Protein AF-A0A7S2Y213-F1 (afdb_monomer_lite)

Foldseek 3Di:
DVVVVVLVCVVVVVPDPDPDDDDDQDDDPPPCSLVVQQVVVVCPVPDDADFQQCLVCVPCCSPCVVVVLVVCVVVDDQADPVDRHGDHRRGGDDNLSSVCVVVVNPPGPVND

InterPro domains:
  IPR027417 P-loop containing nucleoside triphosphate hydrolase [G3DSA:3.40.50.300] (1-110)
  IPR027417 P-loop containing nucleoside triphosphate hydrolase [SSF52540] (20-63)
  IPR052736 Omega-hydroxy-beta-dihydromenaquinone-9 sulfotransferase Stf3 [PTHR36451] (6-110)

Radius of gyration: 15.56 Å; chains: 1; bounding box: 36×43×34 Å

Sequence (112 aa):
DLYMWAILSQEMAVAKLDAQPPVFVLGHPRTGTTLLHSLLALDDDYFCLCDTFVAGFPTAFLHFEKVGKRLFKSILSDTRPMDNMKLHFDLPQEDELATCLILGGKYSPYMS

Structure (mmCIF, N/CA/C/O backbone):
data_AF-A0A7S2Y213-F1
#
_entry.id   AF-A0A7S2Y213-F1
#
loop_
_atom_site.group_PDB
_atom_site.id
_atom_site.type_symbol
_atom_site.label_atom_id
_atom_site.label_alt_id
_atom_site.label_comp_id
_atom_site.label_asym_id
_atom_site.label_entity_id
_atom_site.label_seq_id
_atom_site.pdbx_PDB_ins_code
_atom_site.Cartn_x
_atom_site.Cartn_y
_atom_site.Cartn_z
_atom_site.occupancy
_atom_site.B_iso_or_equiv
_atom_site.auth_seq_id
_atom_site.auth_comp_id
_atom_site.auth_asym_id
_atom_site.auth_atom_id
_atom_site.pdbx_PDB_model_num
ATOM 1 N N . ASP A 1 1 ? 4.322 22.111 -13.605 1.00 67.44 1 ASP A N 1
ATOM 2 C CA . ASP A 1 1 ? 3.308 22.813 -14.422 1.00 67.44 1 ASP A CA 1
ATOM 3 C C . ASP A 1 1 ? 1.983 22.966 -13.690 1.00 67.44 1 ASP A C 1
ATOM 5 O O . ASP A 1 1 ? 1.544 22.017 -13.050 1.00 67.44 1 ASP A O 1
ATOM 9 N N . LEU A 1 2 ? 1.338 24.135 -13.793 1.00 71.44 2 LEU A N 1
ATOM 10 C CA . LEU A 1 2 ? 0.036 24.442 -13.165 1.00 71.44 2 LEU A CA 1
ATOM 11 C C . LEU A 1 2 ? -1.069 23.427 -13.509 1.00 71.44 2 LEU A C 1
ATOM 13 O O . LEU A 1 2 ? -1.942 23.168 -12.690 1.00 71.44 2 LEU A O 1
ATOM 17 N N . TYR A 1 3 ? -1.013 22.846 -14.708 1.00 71.44 3 TYR A N 1
ATOM 18 C CA . TYR A 1 3 ? -1.988 21.865 -15.187 1.00 71.44 3 TYR A CA 1
ATOM 19 C C . TYR A 1 3 ? -1.940 20.561 -14.380 1.00 71.44 3 TYR A C 1
ATOM 21 O O . TYR A 1 3 ? -2.971 20.044 -13.963 1.00 71.44 3 TYR A O 1
ATOM 29 N N . MET A 1 4 ? -0.727 20.084 -14.079 1.00 61.88 4 MET A N 1
ATOM 30 C CA . MET A 1 4 ? -0.524 18.918 -13.216 1.00 61.88 4 MET A CA 1
ATOM 31 C C . MET A 1 4 ? -1.042 19.184 -11.806 1.00 61.88 4 MET A C 1
ATOM 33 O O . MET A 1 4 ? -1.680 18.324 -11.214 1.00 61.88 4 MET A O 1
ATOM 37 N N . TRP A 1 5 ? -0.809 20.391 -11.286 1.00 67.00 5 TRP A N 1
ATOM 38 C CA . TRP A 1 5 ? -1.267 20.774 -9.953 1.00 67.00 5 TRP A CA 1
ATOM 39 C C . TRP A 1 5 ? -2.799 20.860 -9.859 1.00 67.00 5 TRP A C 1
ATOM 41 O O . TRP A 1 5 ? -3.366 20.466 -8.848 1.00 67.00 5 TRP A O 1
ATOM 51 N N . ALA A 1 6 ? -3.472 21.318 -10.919 1.00 71.69 6 ALA A N 1
ATOM 52 C CA . ALA A 1 6 ? -4.933 21.383 -10.985 1.00 71.69 6 ALA A CA 1
ATOM 53 C C . ALA A 1 6 ? -5.604 19.997 -11.057 1.00 71.69 6 ALA A C 1
ATOM 55 O O . ALA A 1 6 ? -6.664 19.798 -10.473 1.00 71.69 6 ALA A O 1
ATOM 56 N N . ILE A 1 7 ? -4.986 19.033 -11.748 1.00 68.50 7 ILE A N 1
ATOM 57 C CA . ILE A 1 7 ? -5.483 17.648 -11.804 1.00 68.50 7 ILE A CA 1
ATOM 58 C C . ILE A 1 7 ? -5.259 16.950 -10.457 1.00 68.50 7 ILE A C 1
ATOM 60 O O . ILE A 1 7 ? -6.183 16.363 -9.902 1.00 68.50 7 ILE A O 1
ATOM 64 N N . LEU A 1 8 ? -4.054 17.084 -9.892 1.00 66.75 8 LEU A N 1
ATOM 65 C CA . LEU A 1 8 ? -3.719 16.561 -8.565 1.00 66.75 8 LEU A CA 1
ATOM 66 C C . LEU A 1 8 ? -4.653 17.096 -7.480 1.00 66.75 8 LEU A C 1
ATOM 68 O O . LEU A 1 8 ? -5.104 16.329 -6.637 1.00 66.75 8 LEU A O 1
ATOM 72 N N . SER A 1 9 ? -4.968 18.392 -7.505 1.00 65.62 9 SER A N 1
ATOM 73 C CA . SER A 1 9 ? -5.862 18.987 -6.513 1.00 65.62 9 SER A CA 1
ATOM 74 C C . SER A 1 9 ? -7.306 18.509 -6.651 1.00 65.62 9 SER A C 1
ATOM 76 O O . SER A 1 9 ? -7.976 18.401 -5.630 1.00 65.62 9 SER A O 1
ATOM 78 N N . GLN A 1 10 ? -7.780 18.157 -7.854 1.00 65.00 10 GLN A N 1
ATOM 79 C CA . GLN A 1 10 ? -9.080 17.498 -8.016 1.00 65.00 10 GLN A CA 1
ATOM 80 C C . GLN A 1 10 ? -9.088 16.081 -7.439 1.00 65.00 10 GLN A C 1
ATOM 82 O O . GLN A 1 10 ? -9.975 15.772 -6.650 1.00 65.00 10 GLN A O 1
ATOM 87 N N . GLU A 1 11 ? -8.110 15.243 -7.791 1.00 66.56 11 GLU A N 1
ATOM 88 C CA . GLU A 1 11 ? -8.021 13.861 -7.287 1.00 66.56 11 GLU A CA 1
ATOM 89 C C . GLU A 1 11 ? -7.860 13.842 -5.753 1.00 66.56 11 GLU A C 1
ATOM 91 O O . GLU A 1 11 ? -8.548 13.102 -5.052 1.00 66.56 11 GLU A O 1
ATOM 96 N N . MET A 1 12 ? -7.034 14.739 -5.200 1.00 65.19 12 MET A N 1
ATOM 97 C CA . MET A 1 12 ? -6.869 14.894 -3.749 1.00 65.19 12 MET A CA 1
ATOM 98 C C . MET A 1 12 ? -8.106 15.481 -3.056 1.00 65.19 12 MET A C 1
ATOM 100 O O . MET A 1 12 ? -8.369 15.135 -1.909 1.00 65.19 12 MET A O 1
ATOM 104 N N . ALA A 1 13 ? -8.877 16.357 -3.711 1.00 58.97 13 ALA A N 1
ATOM 105 C CA . ALA A 1 13 ? -10.093 16.934 -3.129 1.00 58.97 13 ALA A CA 1
ATOM 106 C C . ALA A 1 13 ? -11.240 15.917 -2.996 1.00 58.97 13 ALA A C 1
ATOM 108 O O . ALA A 1 13 ? -12.159 16.140 -2.208 1.00 58.97 13 ALA A O 1
ATOM 109 N N . VAL A 1 14 ? -11.191 14.809 -3.744 1.00 58.25 14 VAL A N 1
ATOM 110 C CA . VAL A 1 14 ? -12.137 13.689 -3.614 1.00 58.25 14 VAL A CA 1
ATOM 111 C C . VAL A 1 14 ? -11.790 12.804 -2.412 1.00 58.25 14 VAL A C 1
ATOM 113 O O . VAL A 1 14 ? -12.693 12.236 -1.795 1.00 58.25 14 VAL A O 1
ATOM 116 N N . ALA A 1 15 ? -10.512 12.733 -2.025 1.00 62.66 15 ALA A N 1
ATOM 117 C CA . ALA A 1 15 ? -10.067 12.019 -0.834 1.00 62.66 15 ALA A CA 1
ATOM 118 C C . ALA A 1 15 ? -10.484 12.786 0.431 1.00 62.66 15 ALA A C 1
ATOM 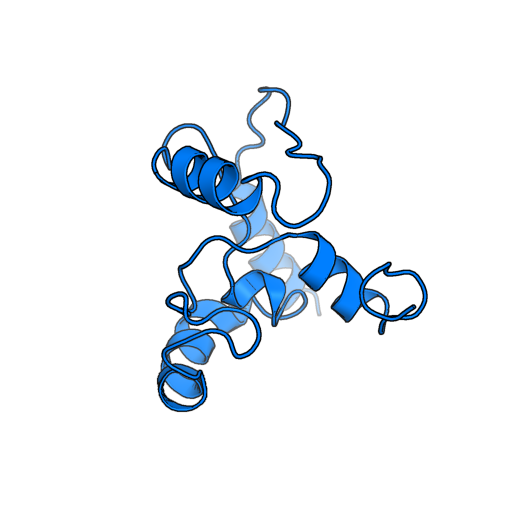120 O O . ALA A 1 15 ? -9.746 13.599 0.991 1.00 62.66 15 ALA A O 1
ATOM 121 N N . LYS A 1 16 ? -11.714 12.542 0.883 1.00 63.16 16 LYS A N 1
ATOM 122 C CA . LYS A 1 16 ? -12.198 13.021 2.175 1.00 63.16 16 LYS A CA 1
ATOM 123 C C . LYS A 1 16 ? -11.315 12.403 3.259 1.00 63.16 16 LYS A C 1
ATOM 125 O O . LYS A 1 16 ? -11.351 11.194 3.451 1.00 63.16 16 LYS A O 1
ATOM 130 N N . LEU A 1 17 ? -10.529 13.227 3.955 1.00 63.59 17 LEU A N 1
ATOM 131 C CA . LEU A 1 17 ? -9.813 12.775 5.145 1.00 63.59 17 LEU A CA 1
ATOM 132 C C . LEU A 1 17 ? -10.861 12.323 6.163 1.00 63.59 17 LEU A C 1
ATOM 134 O O . LEU A 1 17 ? -11.597 13.154 6.704 1.00 63.59 17 LEU A O 1
ATOM 138 N N . ASP A 1 18 ? -10.966 11.016 6.380 1.00 66.00 18 ASP A N 1
ATOM 139 C CA . ASP A 1 18 ? -11.770 10.515 7.477 1.00 66.00 18 ASP A CA 1
ATOM 140 C C . ASP A 1 18 ? -11.068 10.876 8.793 1.00 66.00 18 ASP A C 1
ATOM 142 O O . ASP A 1 18 ? -9.843 10.819 8.904 1.00 66.00 18 ASP A O 1
ATOM 146 N N . ALA A 1 19 ? -11.838 11.313 9.786 1.00 68.88 19 ALA A N 1
ATOM 147 C CA . ALA A 1 19 ? -11.299 11.734 11.081 1.00 68.88 19 ALA A CA 1
ATOM 148 C C . ALA A 1 19 ? -10.958 10.535 11.990 1.00 68.88 19 ALA A C 1
ATOM 150 O O . ALA A 1 19 ? -10.537 10.724 13.133 1.00 68.88 19 ALA A O 1
ATOM 151 N N . GLN A 1 20 ? -11.181 9.311 11.502 1.00 81.50 20 GLN A N 1
ATOM 152 C CA . GLN A 1 20 ? -10.865 8.070 12.198 1.00 81.50 20 GLN A CA 1
ATOM 153 C C . GLN A 1 20 ? -9.339 7.917 12.348 1.00 81.50 20 GLN A C 1
ATOM 155 O O . GLN A 1 20 ? -8.587 8.209 11.415 1.00 81.50 20 GLN A O 1
ATOM 160 N N . PRO A 1 21 ? -8.850 7.466 13.514 1.00 87.12 21 PRO A N 1
ATOM 161 C CA . PRO A 1 21 ? -7.428 7.221 13.704 1.00 87.12 21 PRO A CA 1
ATOM 162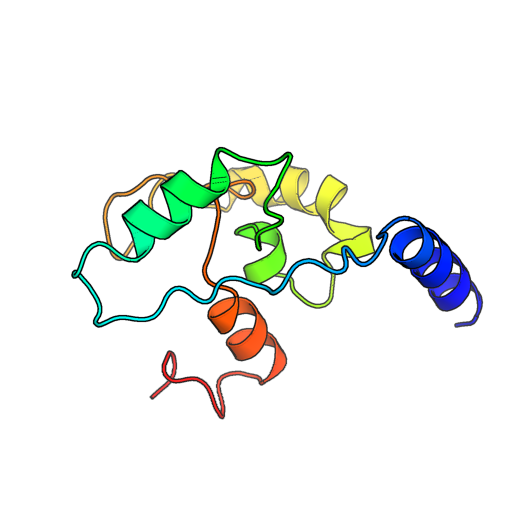 C C . PRO A 1 21 ? -6.960 6.043 12.829 1.00 87.12 21 PRO A C 1
ATOM 164 O O . PRO A 1 21 ? -7.647 5.022 12.774 1.00 87.12 21 PRO A O 1
ATOM 167 N N . PRO A 1 22 ? -5.783 6.135 12.183 1.00 87.06 22 PRO A N 1
ATOM 168 C CA . PRO A 1 22 ? -5.249 5.034 11.389 1.00 87.06 22 PRO A CA 1
ATOM 169 C C . PRO A 1 22 ? -4.827 3.855 12.275 1.00 87.06 22 PRO A C 1
ATOM 171 O O . PRO A 1 22 ? -4.400 4.029 13.421 1.00 87.06 22 PRO A O 1
ATOM 174 N N . VAL A 1 23 ? -4.895 2.647 11.715 1.00 90.12 23 VAL A N 1
ATOM 175 C CA . VAL A 1 23 ? -4.425 1.413 12.356 1.00 90.12 23 VAL A CA 1
ATOM 176 C C . VAL A 1 23 ? -3.054 1.049 11.798 1.00 90.12 23 VAL A C 1
ATOM 178 O O . VAL A 1 23 ? -2.899 0.856 10.597 1.00 90.12 23 VAL A O 1
ATOM 181 N N . PHE A 1 24 ? -2.063 0.909 12.678 1.00 91.25 24 PHE A N 1
ATOM 182 C CA . PHE A 1 24 ? -0.726 0.446 12.309 1.00 91.25 24 PHE A CA 1
ATOM 183 C C . PHE A 1 24 ? -0.545 -1.014 12.719 1.00 91.25 24 PHE A C 1
ATOM 185 O O . PHE A 1 24 ? -0.600 -1.347 13.905 1.00 91.25 24 PHE A O 1
ATOM 192 N N . VAL A 1 25 ? -0.299 -1.885 11.742 1.00 92.06 25 VAL A N 1
ATOM 193 C CA . VAL A 1 25 ? 0.039 -3.290 11.989 1.00 92.06 25 VAL A CA 1
ATOM 194 C C . VAL A 1 25 ? 1.554 -3.407 12.123 1.00 92.06 25 VAL A C 1
ATOM 196 O O . VAL A 1 25 ? 2.284 -3.215 11.159 1.00 92.06 25 VAL A O 1
ATOM 199 N N . LEU A 1 26 ? 2.028 -3.734 13.324 1.00 91.81 26 LEU A N 1
ATOM 200 C CA . LEU A 1 26 ? 3.447 -3.935 13.619 1.00 91.81 26 LEU A CA 1
ATOM 201 C C . LEU A 1 26 ? 3.675 -5.344 14.163 1.00 91.81 26 LEU A C 1
ATOM 203 O O . LEU A 1 26 ? 2.817 -5.913 14.839 1.00 91.81 26 LEU A O 1
ATOM 207 N N . GLY A 1 27 ? 4.855 -5.902 13.911 1.00 90.88 27 GLY A N 1
ATOM 208 C CA . GLY A 1 27 ? 5.229 -7.206 14.442 1.00 90.88 27 GLY A CA 1
ATOM 209 C C . GLY A 1 27 ? 6.499 -7.750 13.810 1.00 90.88 27 GLY A C 1
ATOM 210 O O . GLY A 1 27 ? 7.070 -7.161 12.897 1.00 90.88 27 GLY A O 1
ATOM 211 N N . HIS A 1 28 ? 6.954 -8.892 14.317 1.00 90.25 28 HIS A N 1
ATOM 212 C CA . HIS A 1 28 ? 8.109 -9.576 13.747 1.00 90.25 28 HIS A CA 1
ATOM 213 C C . HIS A 1 28 ? 7.708 -10.312 12.456 1.00 90.25 28 HIS A C 1
ATOM 215 O O . HIS A 1 28 ? 6.582 -10.826 12.386 1.00 90.25 28 HIS A O 1
ATOM 221 N N . PRO A 1 29 ? 8.598 -10.444 11.455 1.00 85.38 29 PRO A N 1
ATOM 222 C CA . PRO A 1 29 ? 8.318 -11.267 10.286 1.00 85.38 29 PRO A CA 1
ATOM 223 C C . PRO A 1 29 ? 7.861 -12.674 10.685 1.00 85.38 29 PRO A C 1
ATOM 225 O O . PRO A 1 29 ? 8.326 -13.239 11.675 1.00 85.38 29 PRO A O 1
ATOM 228 N N . ARG A 1 30 ? 6.945 -13.253 9.899 1.00 87.56 30 ARG A N 1
ATOM 229 C CA . ARG A 1 30 ? 6.379 -14.604 10.112 1.00 87.56 30 ARG A CA 1
ATOM 230 C C . ARG A 1 30 ? 5.488 -14.771 11.355 1.00 87.56 30 ARG A C 1
ATOM 232 O O . ARG A 1 30 ? 5.169 -15.899 11.711 1.00 87.56 30 ARG A O 1
ATOM 239 N N . THR A 1 31 ? 5.008 -13.682 11.957 1.00 92.62 31 THR A N 1
ATOM 240 C CA . THR A 1 31 ? 4.008 -13.724 13.051 1.00 92.62 31 THR A CA 1
ATOM 241 C C . THR A 1 31 ? 2.553 -13.611 12.579 1.00 92.62 31 THR A C 1
ATOM 243 O O . THR A 1 31 ? 1.639 -13.563 13.394 1.00 92.62 31 THR A O 1
ATOM 246 N N . GLY A 1 32 ? 2.317 -13.603 11.263 1.00 90.94 32 GLY A N 1
ATOM 247 C CA . GLY A 1 32 ? 0.972 -13.501 10.686 1.00 90.94 32 GLY A CA 1
ATOM 248 C C . GLY A 1 32 ? 0.481 -12.068 10.463 1.00 90.94 32 GLY A C 1
ATOM 249 O O . GLY A 1 32 ? -0.678 -11.884 10.103 1.00 90.94 32 GLY A O 1
ATOM 250 N N . THR A 1 33 ? 1.348 -11.061 10.600 1.00 92.50 33 THR A N 1
ATOM 251 C CA . THR A 1 33 ? 1.034 -9.651 10.297 1.00 92.50 33 THR A CA 1
ATOM 252 C C . THR A 1 33 ? 0.500 -9.460 8.877 1.00 92.50 33 THR A C 1
ATOM 254 O O . THR A 1 33 ? -0.505 -8.785 8.696 1.00 92.50 33 THR A O 1
ATOM 257 N N . THR A 1 34 ? 1.083 -10.133 7.878 1.00 89.88 34 THR A N 1
ATOM 258 C CA . THR A 1 34 ? 0.602 -10.097 6.484 1.00 89.88 34 THR A CA 1
ATOM 259 C C . THR A 1 34 ? -0.815 -10.663 6.334 1.00 89.88 34 THR A C 1
ATOM 261 O O . THR A 1 34 ? -1.607 -10.148 5.547 1.00 89.88 34 THR A O 1
ATOM 264 N N . LEU A 1 35 ? -1.156 -11.716 7.091 1.00 91.38 35 LEU A N 1
ATOM 265 C CA . LEU A 1 35 ? -2.504 -12.291 7.075 1.00 91.38 35 LEU A CA 1
ATOM 266 C C . LEU A 1 35 ? -3.505 -11.323 7.711 1.00 91.38 35 LEU A C 1
ATOM 268 O O . LEU A 1 35 ? -4.561 -11.093 7.135 1.00 91.38 35 LEU A O 1
ATOM 272 N N . LEU A 1 36 ? -3.159 -10.733 8.859 1.00 93.00 36 LEU A N 1
ATOM 273 C CA . LEU A 1 36 ? -3.985 -9.713 9.507 1.00 93.00 36 LEU A CA 1
ATOM 274 C C . LEU A 1 36 ? -4.214 -8.514 8.579 1.00 93.00 36 LEU A C 1
ATOM 276 O O . LEU A 1 36 ? -5.351 -8.092 8.407 1.00 93.00 36 LEU A O 1
ATOM 280 N N . HIS A 1 37 ? -3.157 -8.019 7.934 1.00 91.81 37 HIS A N 1
ATOM 281 C CA . HIS A 1 37 ? -3.244 -6.933 6.961 1.00 91.81 37 HIS A CA 1
ATOM 282 C C . HIS A 1 37 ? -4.184 -7.282 5.799 1.00 91.81 37 HIS A C 1
ATOM 284 O O . HIS A 1 37 ? -5.052 -6.492 5.445 1.00 91.81 37 HIS A O 1
ATOM 290 N N . SER A 1 38 ? -4.089 -8.508 5.276 1.00 90.75 38 SER A N 1
ATOM 291 C CA . SER A 1 38 ? -4.980 -8.986 4.210 1.00 90.75 38 SER A CA 1
ATOM 292 C C . SER A 1 38 ? -6.443 -9.107 4.652 1.00 90.75 38 SER A C 1
ATOM 294 O O . SER A 1 38 ? -7.328 -8.991 3.817 1.00 90.75 38 SER A O 1
ATOM 296 N N . LEU A 1 39 ? -6.713 -9.367 5.937 1.00 92.56 39 LEU A N 1
ATOM 297 C CA . LEU A 1 39 ? -8.078 -9.422 6.473 1.00 92.56 39 LEU A CA 1
ATOM 298 C C . LEU A 1 39 ? -8.680 -8.028 6.652 1.00 92.56 39 LEU A C 1
ATOM 300 O O . LEU A 1 39 ? -9.857 -7.848 6.361 1.00 92.56 39 LEU A O 1
ATOM 304 N N . LEU A 1 40 ? -7.882 -7.054 7.102 1.00 91.94 40 LEU A N 1
ATOM 305 C CA . LEU A 1 40 ? -8.308 -5.652 7.174 1.00 91.94 40 LEU A CA 1
ATOM 306 C C . LEU A 1 40 ? -8.623 -5.098 5.778 1.00 91.94 40 LEU A C 1
ATOM 308 O O . LEU A 1 40 ? -9.572 -4.342 5.626 1.00 91.94 40 LEU A O 1
ATOM 312 N N . ALA A 1 41 ? -7.890 -5.557 4.759 1.00 89.69 41 ALA A N 1
ATOM 313 C CA . ALA A 1 41 ? -8.107 -5.211 3.355 1.00 89.69 41 ALA A CA 1
ATOM 314 C C . ALA A 1 41 ? -9.416 -5.719 2.745 1.00 89.69 41 ALA A C 1
ATOM 316 O O . ALA A 1 41 ? -9.683 -5.444 1.587 1.00 89.69 41 ALA A O 1
ATOM 317 N N . LEU A 1 42 ? -10.198 -6.525 3.466 1.00 90.25 42 LEU A N 1
ATOM 318 C CA . LEU A 1 42 ? -11.511 -6.961 2.989 1.00 90.25 42 LEU A CA 1
ATOM 319 C C . LEU A 1 42 ? -12.619 -5.959 3.337 1.00 90.25 42 LEU A C 1
ATOM 321 O O . LEU A 1 42 ? -13.731 -6.098 2.833 1.00 90.25 42 LEU A O 1
ATOM 325 N N . ASP A 1 43 ? -12.338 -5.001 4.221 1.00 90.44 43 ASP A N 1
ATOM 326 C CA . ASP A 1 43 ? -13.275 -3.971 4.666 1.00 90.44 43 ASP A CA 1
ATOM 327 C C . ASP A 1 43 ? -12.927 -2.628 4.006 1.00 90.44 43 ASP A C 1
ATOM 329 O O . ASP A 1 43 ? -12.419 -1.703 4.643 1.00 90.44 43 ASP A O 1
ATOM 333 N N . ASP A 1 44 ? -13.188 -2.553 2.697 1.00 83.44 44 ASP A N 1
ATOM 334 C CA . ASP A 1 44 ? -12.926 -1.377 1.849 1.00 83.44 44 ASP A CA 1
ATOM 335 C C . ASP A 1 44 ? -13.785 -0.154 2.231 1.00 83.44 44 ASP A C 1
ATOM 337 O O . ASP A 1 44 ? -13.485 0.975 1.836 1.00 83.44 44 ASP A 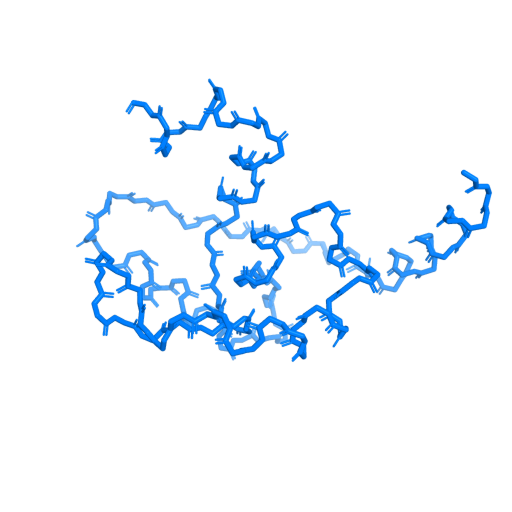O 1
ATOM 341 N N . ASP A 1 45 ? -14.867 -0.365 2.991 1.00 83.69 45 ASP A N 1
ATOM 342 C CA . ASP A 1 45 ? -15.739 0.708 3.474 1.00 83.69 45 ASP A CA 1
ATOM 343 C C . ASP A 1 45 ? -15.095 1.477 4.640 1.00 83.69 45 ASP A C 1
ATOM 345 O O . ASP A 1 45 ? -15.367 2.668 4.820 1.00 83.69 45 ASP A O 1
ATOM 349 N N . TYR A 1 46 ? -14.257 0.805 5.438 1.00 82.50 46 TYR A N 1
ATOM 350 C CA . TYR A 1 46 ? -13.649 1.375 6.642 1.00 82.50 46 TYR A CA 1
ATOM 351 C C . TYR A 1 46 ? -12.134 1.589 6.523 1.00 82.50 46 TYR A C 1
ATOM 353 O O . TYR A 1 46 ? -11.595 2.511 7.142 1.00 82.50 46 TYR A O 1
ATOM 361 N N . PHE A 1 47 ? -11.434 0.779 5.724 1.00 85.00 47 PHE A N 1
ATOM 362 C CA . PHE A 1 47 ? -9.986 0.873 5.548 1.00 85.00 47 PHE A CA 1
ATOM 363 C C . PHE A 1 47 ? -9.598 1.170 4.099 1.00 85.00 47 PHE A C 1
ATOM 365 O O . PHE A 1 47 ? -10.076 0.556 3.155 1.00 85.00 47 PHE A O 1
ATOM 372 N N . CYS A 1 48 ? -8.649 2.092 3.941 1.00 83.56 48 CYS A N 1
ATOM 373 C CA . CYS A 1 48 ? -7.927 2.316 2.694 1.00 83.56 48 CYS A CA 1
ATOM 374 C C . CYS A 1 48 ? -6.489 1.837 2.892 1.00 83.56 48 CYS A C 1
ATOM 376 O O . CYS A 1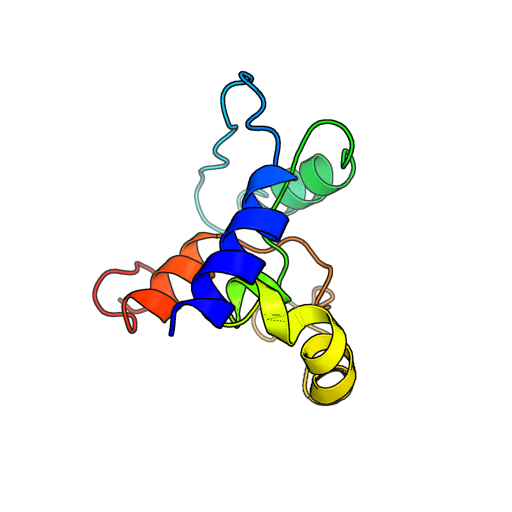 48 ? -5.853 2.203 3.883 1.00 83.56 48 CYS A O 1
ATOM 378 N N . LEU A 1 49 ? -5.989 1.011 1.975 1.00 86.12 49 LEU A N 1
ATOM 379 C CA . LEU A 1 49 ? -4.675 0.381 2.079 1.00 86.12 49 LEU A CA 1
ATOM 380 C C . LEU A 1 49 ? -3.842 0.626 0.822 1.00 86.12 49 LEU A C 1
ATOM 382 O O . LEU A 1 49 ? -4.362 0.934 -0.251 1.00 86.12 49 LEU A O 1
ATOM 386 N N . CYS A 1 50 ? -2.527 0.481 0.960 1.00 87.00 50 CYS A N 1
ATOM 387 C CA . CYS A 1 50 ? -1.611 0.567 -0.164 1.00 87.00 50 CYS A CA 1
ATOM 388 C C . CYS A 1 50 ? -1.644 -0.725 -0.982 1.00 87.00 50 CYS A C 1
ATOM 390 O O . CYS A 1 50 ? -1.297 -1.805 -0.506 1.00 87.00 50 CYS A O 1
ATOM 392 N N . ASP A 1 51 ? -2.020 -0.602 -2.247 1.00 90.06 51 ASP A N 1
ATOM 393 C CA . ASP A 1 51 ? -1.942 -1.695 -3.205 1.00 90.06 51 ASP A CA 1
ATOM 394 C C . ASP A 1 51 ? -0.504 -1.959 -3.657 1.00 90.06 51 ASP A C 1
ATOM 396 O O . ASP A 1 51 ? 0.345 -1.065 -3.714 1.00 90.06 51 ASP A O 1
ATOM 400 N N . THR A 1 52 ? -0.251 -3.177 -4.134 1.00 90.12 52 THR A N 1
ATOM 401 C CA . THR A 1 52 ? 1.035 -3.576 -4.726 1.00 90.12 52 THR A CA 1
ATOM 402 C C . THR A 1 52 ? 1.489 -2.627 -5.843 1.00 90.12 52 THR A C 1
ATOM 404 O O . THR A 1 52 ? 2.682 -2.342 -5.967 1.00 90.12 52 THR A O 1
ATOM 407 N N . PHE A 1 53 ? 0.565 -2.099 -6.657 1.00 90.38 53 PHE A N 1
ATOM 408 C CA . PHE A 1 53 ? 0.919 -1.108 -7.679 1.00 90.38 53 PHE A CA 1
ATOM 409 C C . PHE A 1 53 ? 1.393 0.219 -7.075 1.00 90.38 53 PHE A C 1
ATOM 411 O O . PHE A 1 53 ? 2.393 0.772 -7.534 1.00 90.38 53 PHE A O 1
ATOM 418 N N . VAL A 1 54 ? 0.697 0.720 -6.052 1.00 90.56 54 VAL A N 1
ATOM 419 C CA . VAL A 1 54 ? 1.038 1.976 -5.370 1.00 90.56 54 VAL A CA 1
ATOM 420 C C . VAL A 1 54 ? 2.380 1.830 -4.657 1.00 90.56 54 VAL A C 1
ATOM 422 O O . VAL A 1 54 ? 3.254 2.682 -4.818 1.00 90.56 54 VAL A O 1
ATOM 425 N N . ALA A 1 55 ? 2.587 0.703 -3.973 1.00 90.44 55 ALA A N 1
ATOM 426 C CA . ALA A 1 55 ? 3.846 0.373 -3.323 1.00 90.44 55 ALA A CA 1
ATOM 427 C C . ALA A 1 55 ? 5.014 0.321 -4.319 1.00 90.44 55 ALA A C 1
ATOM 429 O O . 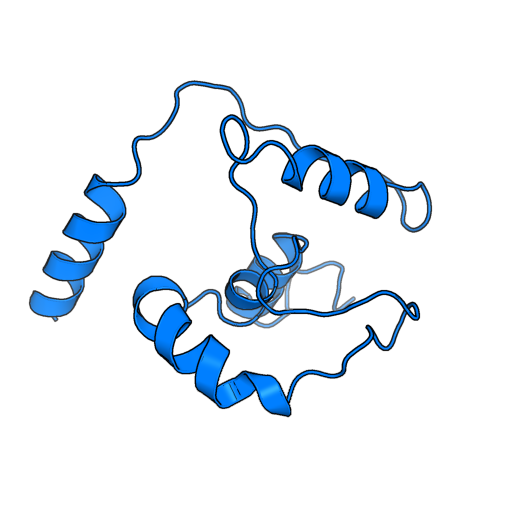ALA A 1 55 ? 6.095 0.794 -3.994 1.00 90.44 55 ALA A O 1
ATOM 430 N N . GLY A 1 56 ? 4.809 -0.212 -5.530 1.00 89.06 56 GLY A N 1
ATOM 431 C CA . GLY A 1 56 ? 5.845 -0.308 -6.567 1.00 89.06 56 GLY A CA 1
ATOM 432 C C . GLY A 1 56 ? 6.080 0.974 -7.377 1.00 89.06 56 GLY A C 1
ATOM 433 O O . GLY A 1 56 ? 7.191 1.200 -7.859 1.00 89.06 56 GLY A O 1
ATOM 434 N N . PHE A 1 57 ? 5.063 1.829 -7.524 1.00 90.12 57 PHE A N 1
ATOM 435 C CA . PHE A 1 57 ? 5.121 3.070 -8.308 1.00 90.12 57 PHE A CA 1
ATOM 436 C C . PHE A 1 57 ? 4.613 4.291 -7.517 1.00 90.12 57 PHE A C 1
ATOM 438 O O . PHE A 1 57 ? 3.717 5.010 -7.980 1.00 90.12 57 PHE A O 1
ATOM 445 N N . PRO A 1 58 ? 5.217 4.597 -6.355 1.00 88.69 58 PRO A N 1
ATOM 446 C CA . PRO A 1 58 ? 4.683 5.583 -5.413 1.00 88.69 58 PRO A CA 1
ATOM 447 C C . PRO A 1 58 ? 4.675 7.025 -5.938 1.00 88.69 58 PRO A C 1
ATOM 449 O O . PRO A 1 58 ? 3.950 7.873 -5.431 1.00 88.69 58 PRO A O 1
ATOM 452 N N . THR A 1 59 ? 5.457 7.330 -6.975 1.00 87.25 59 THR A N 1
ATOM 453 C CA . THR A 1 59 ? 5.508 8.662 -7.600 1.00 87.25 59 THR A CA 1
ATOM 454 C C . THR A 1 59 ? 4.592 8.806 -8.814 1.00 87.25 59 THR A C 1
ATOM 456 O O . THR A 1 59 ? 4.358 9.925 -9.268 1.00 87.25 59 THR A O 1
ATOM 459 N N . ALA A 1 60 ? 4.076 7.700 -9.357 1.00 85.81 60 ALA A N 1
ATOM 460 C CA . ALA A 1 60 ? 3.330 7.689 -10.615 1.00 85.81 60 ALA A CA 1
ATOM 461 C C . ALA A 1 60 ? 1.881 7.198 -10.474 1.00 85.81 60 ALA A C 1
ATOM 463 O O . ALA A 1 60 ? 1.103 7.381 -11.412 1.00 85.81 60 ALA A O 1
ATOM 464 N N . PHE A 1 61 ? 1.499 6.608 -9.334 1.00 86.00 61 PHE A N 1
ATOM 465 C CA . PHE A 1 61 ? 0.214 5.915 -9.186 1.00 86.00 61 PHE A CA 1
ATOM 466 C C . PHE A 1 61 ? -1.007 6.777 -9.546 1.00 86.00 61 PHE A C 1
ATOM 468 O O . PHE A 1 61 ? -1.814 6.345 -10.361 1.00 86.00 61 PHE A O 1
ATOM 475 N N . LEU A 1 62 ? -1.067 8.037 -9.103 1.00 83.44 62 LEU A N 1
ATOM 476 C CA . LEU A 1 62 ? -2.217 8.926 -9.345 1.00 83.44 62 LEU A CA 1
ATOM 477 C C . LEU A 1 62 ? -2.605 9.097 -10.824 1.00 83.44 62 LEU A C 1
ATOM 479 O O . LEU A 1 62 ? -3.776 9.267 -11.138 1.00 83.44 62 LEU A O 1
ATOM 483 N N . HIS A 1 63 ? -1.641 9.044 -11.745 1.00 81.44 63 HIS A N 1
ATOM 484 C CA . HIS A 1 63 ? -1.907 9.227 -13.181 1.00 81.44 63 HIS A CA 1
ATOM 485 C C . HIS A 1 63 ? -1.748 7.933 -13.973 1.00 81.44 63 HIS A C 1
ATOM 487 O O . HIS A 1 63 ? -2.376 7.740 -15.016 1.00 81.44 63 HIS A O 1
ATOM 493 N N . PHE A 1 64 ? -0.858 7.060 -13.511 1.00 84.81 64 PHE A N 1
ATOM 494 C CA . PHE A 1 64 ? -0.381 5.933 -14.290 1.00 84.81 64 PHE A CA 1
ATOM 495 C C . PHE A 1 64 ? -0.957 4.601 -13.835 1.00 84.81 64 PHE A C 1
ATOM 497 O O . PHE A 1 64 ? -0.712 3.600 -14.490 1.00 84.81 64 PHE A O 1
ATOM 504 N N . GLU A 1 65 ? -1.761 4.551 -12.779 1.00 85.31 65 GLU A N 1
ATOM 505 C CA . GLU A 1 65 ? -2.308 3.292 -12.280 1.00 85.31 65 GLU A CA 1
ATOM 506 C C . GLU A 1 65 ? -3.153 2.542 -13.312 1.00 85.31 65 GLU A C 1
ATOM 508 O O . GLU A 1 65 ? -2.838 1.403 -13.650 1.00 85.31 65 GLU A O 1
ATOM 513 N N . LYS A 1 66 ? -4.171 3.182 -13.900 1.00 84.25 66 LYS A N 1
ATOM 514 C CA . LYS A 1 66 ? -5.074 2.510 -14.858 1.00 84.25 66 LYS A CA 1
ATOM 515 C C . LYS A 1 66 ? -4.335 1.966 -16.086 1.00 84.25 66 LYS A C 1
ATOM 517 O O . LYS A 1 66 ? -4.623 0.868 -16.562 1.00 84.25 66 LYS A O 1
ATOM 522 N N . VAL A 1 67 ? -3.388 2.741 -16.616 1.00 86.00 67 VAL A N 1
ATOM 523 C CA . VAL A 1 67 ? -2.608 2.367 -17.807 1.00 86.00 67 VAL A CA 1
ATOM 524 C C . VAL A 1 67 ? -1.496 1.385 -17.435 1.00 86.00 67 VAL A C 1
ATOM 526 O O . VAL A 1 67 ? -1.319 0.366 -18.100 1.00 86.00 67 VAL A O 1
ATOM 529 N N . GLY A 1 68 ? -0.787 1.655 -16.346 1.00 84.88 68 GLY A N 1
ATOM 530 C CA . GLY A 1 68 ? 0.315 0.863 -15.822 1.00 84.88 68 GLY A CA 1
ATOM 531 C C . GLY A 1 68 ? -0.126 -0.537 -15.418 1.00 84.88 68 GLY A C 1
ATOM 532 O O . GLY A 1 68 ? 0.460 -1.499 -15.906 1.00 84.88 68 GLY A O 1
ATOM 533 N N . LYS A 1 69 ? -1.208 -0.686 -14.639 1.00 86.00 69 LYS A N 1
ATOM 534 C CA . LYS A 1 69 ? -1.760 -2.005 -14.269 1.00 86.00 69 LYS A CA 1
ATOM 535 C C . LYS A 1 69 ? -2.049 -2.858 -15.512 1.00 86.00 69 LYS A C 1
ATOM 537 O O . LYS A 1 69 ? -1.769 -4.053 -15.520 1.00 86.00 69 LYS A O 1
ATOM 542 N N . ARG A 1 70 ? -2.526 -2.249 -16.608 1.00 85.25 70 ARG A N 1
ATOM 543 C CA . ARG A 1 70 ? -2.768 -2.949 -17.883 1.00 85.25 70 ARG A CA 1
ATOM 544 C C . ARG A 1 70 ? -1.480 -3.315 -18.625 1.00 85.25 70 ARG A C 1
ATOM 546 O O . ARG A 1 70 ? -1.398 -4.417 -19.160 1.00 85.25 70 ARG A O 1
ATOM 553 N N . LEU A 1 71 ? -0.505 -2.408 -18.686 1.00 85.44 71 LEU A N 1
ATOM 554 C CA . LEU A 1 71 ? 0.756 -2.625 -19.405 1.00 85.44 71 LEU A CA 1
ATOM 555 C C . LEU A 1 71 ? 1.670 -3.627 -18.690 1.00 85.44 71 LEU A C 1
ATOM 557 O O . LEU A 1 71 ? 2.258 -4.489 -19.340 1.00 85.44 71 LEU A O 1
ATOM 561 N N . PHE A 1 72 ? 1.758 -3.552 -17.362 1.00 82.88 72 PHE A N 1
ATOM 562 C CA . PHE A 1 72 ? 2.646 -4.401 -16.564 1.00 82.88 72 PHE A CA 1
ATOM 563 C C . PHE A 1 72 ? 2.008 -5.708 -16.108 1.00 82.88 72 PHE A C 1
ATOM 565 O O . PHE A 1 72 ? 2.695 -6.516 -15.486 1.00 82.88 72 PHE A O 1
ATOM 572 N N . LYS A 1 73 ? 0.732 -5.965 -16.436 1.00 80.38 73 LYS A N 1
ATOM 573 C CA . LYS A 1 73 ? 0.023 -7.195 -16.038 1.00 80.38 73 LYS A CA 1
ATOM 574 C C . LYS A 1 73 ? 0.810 -8.470 -16.353 1.00 80.38 73 LYS A C 1
ATOM 576 O O . LYS A 1 73 ? 0.788 -9.401 -15.566 1.00 80.38 73 LYS A O 1
ATOM 581 N N . SER A 1 74 ? 1.510 -8.493 -17.487 1.00 78.31 74 SER A N 1
ATOM 582 C CA . SER A 1 74 ? 2.261 -9.668 -17.957 1.00 78.31 74 SER A CA 1
ATOM 583 C C . SER A 1 74 ? 3.709 -9.726 -17.456 1.00 78.31 74 SER A C 1
ATOM 585 O O . SER A 1 74 ? 4.420 -10.674 -17.768 1.00 78.31 74 SER A O 1
ATOM 587 N N . ILE A 1 75 ? 4.175 -8.689 -16.755 1.00 82.00 75 ILE A N 1
ATOM 588 C CA . ILE A 1 75 ? 5.547 -8.595 -16.230 1.00 82.00 75 ILE A CA 1
ATOM 589 C C . ILE A 1 75 ? 5.606 -9.088 -14.780 1.00 82.00 75 ILE A C 1
ATOM 591 O O . ILE A 1 75 ? 6.651 -9.550 -14.326 1.00 82.00 75 ILE A O 1
ATOM 595 N N . LEU A 1 76 ? 4.488 -9.005 -14.059 1.00 81.44 76 LEU A N 1
ATOM 596 C CA . LEU A 1 76 ? 4.383 -9.476 -12.687 1.00 81.44 76 LEU A CA 1
ATOM 597 C C . LEU A 1 76 ? 4.355 -11.011 -12.655 1.00 81.44 76 LEU A C 1
ATOM 599 O O . LEU A 1 76 ? 3.629 -11.634 -13.426 1.00 81.44 76 LEU A O 1
ATOM 603 N N . SER A 1 77 ? 5.138 -11.621 -11.764 1.00 80.75 77 SER A N 1
ATOM 604 C CA . SER A 1 77 ? 5.033 -13.056 -11.495 1.00 80.75 77 SER A CA 1
ATOM 605 C C . SER A 1 77 ? 3.730 -13.361 -10.755 1.00 80.75 77 SER A C 1
ATOM 607 O O . SER A 1 77 ? 3.314 -12.584 -9.900 1.00 80.75 77 SER A O 1
ATOM 609 N N . ASP A 1 78 ? 3.111 -14.511 -11.033 1.00 82.00 78 ASP A N 1
ATOM 610 C CA . ASP A 1 78 ? 1.854 -14.909 -10.373 1.00 82.00 78 ASP A CA 1
ATOM 611 C C . ASP A 1 78 ? 2.012 -15.115 -8.855 1.00 82.00 78 ASP A C 1
ATOM 613 O O . ASP A 1 78 ? 1.040 -15.031 -8.097 1.00 82.00 78 ASP A O 1
ATOM 617 N N . THR A 1 79 ? 3.238 -15.388 -8.397 1.00 84.75 79 THR A N 1
ATOM 618 C CA . THR A 1 79 ? 3.570 -15.554 -6.982 1.00 84.75 79 THR A CA 1
ATOM 619 C C . THR A 1 79 ? 4.758 -14.700 -6.563 1.00 84.75 79 THR A C 1
ATOM 621 O O . THR A 1 79 ? 5.606 -14.322 -7.380 1.00 84.75 79 THR A O 1
ATOM 624 N N . ARG A 1 80 ? 4.816 -14.370 -5.267 1.00 80.00 80 ARG A N 1
ATOM 625 C CA . ARG A 1 80 ? 5.971 -13.687 -4.682 1.00 80.00 80 ARG A CA 1
ATOM 626 C C . ARG A 1 80 ? 7.171 -14.648 -4.664 1.00 80.00 80 ARG A C 1
ATOM 628 O O . ARG A 1 80 ? 7.019 -15.831 -4.370 1.00 80.00 80 ARG A O 1
ATOM 635 N N . PRO A 1 81 ? 8.389 -14.165 -4.945 1.00 75.56 81 PRO A N 1
ATOM 636 C CA . PRO A 1 81 ? 9.574 -15.022 -4.961 1.00 75.56 81 PRO A CA 1
ATOM 637 C C . PRO A 1 81 ? 9.990 -15.495 -3.559 1.00 75.56 81 PRO A C 1
ATOM 639 O O . PRO A 1 81 ? 10.664 -16.512 -3.432 1.00 75.56 81 PRO A O 1
ATOM 642 N N . MET A 1 82 ? 9.606 -14.759 -2.508 1.00 79.19 82 MET A N 1
ATOM 643 C CA . MET A 1 82 ? 10.015 -15.044 -1.125 1.00 79.19 82 MET A CA 1
ATOM 644 C C . MET A 1 82 ? 9.101 -16.052 -0.427 1.00 79.19 82 MET A C 1
ATOM 646 O O . MET A 1 82 ? 9.561 -16.905 0.329 1.00 79.19 82 MET A O 1
ATOM 650 N N . ASP A 1 83 ? 7.801 -15.965 -0.680 1.00 75.56 83 ASP A N 1
ATOM 651 C CA . ASP A 1 83 ? 6.813 -16.940 -0.250 1.00 75.56 83 ASP A CA 1
ATOM 652 C C . ASP A 1 83 ? 5.848 -17.174 -1.411 1.00 75.56 83 ASP A C 1
ATOM 654 O O . ASP A 1 83 ? 5.483 -16.242 -2.108 1.00 75.56 83 ASP A O 1
ATOM 658 N N . ASN A 1 84 ? 5.457 -18.419 -1.679 1.00 81.31 84 ASN A N 1
ATOM 659 C CA . ASN A 1 84 ? 4.696 -18.794 -2.882 1.00 81.31 84 ASN A CA 1
ATOM 660 C C . ASN A 1 84 ? 3.216 -18.325 -2.851 1.00 81.31 84 ASN A C 1
ATOM 662 O O . ASN A 1 84 ? 2.303 -19.036 -3.268 1.00 81.31 84 ASN A O 1
ATOM 666 N N . MET A 1 85 ? 2.974 -17.155 -2.267 1.00 83.56 85 MET A N 1
ATOM 667 C CA . MET A 1 85 ? 1.708 -16.456 -2.139 1.00 83.56 85 MET A CA 1
ATOM 668 C C . MET A 1 85 ? 1.401 -15.702 -3.428 1.00 83.56 85 MET A C 1
ATOM 670 O O . MET A 1 85 ? 2.314 -15.252 -4.121 1.00 83.56 85 MET A O 1
ATOM 674 N N . LYS A 1 86 ? 0.109 -15.542 -3.728 1.00 84.94 86 LYS A N 1
ATOM 675 C CA . LYS A 1 86 ? -0.354 -14.809 -4.912 1.00 84.94 86 LYS A CA 1
ATOM 676 C C . LYS A 1 86 ? 0.170 -13.376 -4.910 1.00 84.94 86 LYS A C 1
ATOM 678 O O . LYS A 1 86 ? 0.159 -12.717 -3.872 1.00 84.94 86 LYS A O 1
ATOM 683 N N . LEU A 1 87 ? 0.569 -12.906 -6.084 1.00 84.94 87 LEU A N 1
ATOM 684 C CA . LEU A 1 87 ? 1.000 -11.537 -6.321 1.00 84.94 87 LEU A CA 1
ATOM 685 C C . LEU A 1 87 ? 0.132 -10.930 -7.429 1.00 84.94 87 LEU A C 1
ATOM 687 O O . LEU A 1 87 ? -0.017 -11.500 -8.506 1.00 84.94 87 LEU A O 1
ATOM 691 N N . HIS A 1 88 ? -0.484 -9.786 -7.146 1.00 86.38 88 HIS A N 1
ATOM 692 C CA . HIS A 1 88 ? -1.318 -9.049 -8.088 1.00 86.38 88 HIS A CA 1
ATOM 693 C C . HIS A 1 88 ? -1.251 -7.565 -7.749 1.00 86.38 88 HIS A C 1
ATOM 695 O O . HIS A 1 88 ? -1.035 -7.201 -6.598 1.00 86.38 88 HIS A O 1
ATOM 701 N N . PHE A 1 89 ? -1.459 -6.705 -8.742 1.00 86.50 89 PHE A N 1
ATOM 702 C CA . PHE A 1 89 ? -1.351 -5.260 -8.554 1.00 86.50 89 PHE A CA 1
ATOM 703 C C . PHE A 1 89 ? -2.387 -4.661 -7.601 1.00 86.50 89 PHE A C 1
ATOM 705 O O . PHE A 1 89 ? -2.112 -3.608 -7.041 1.00 86.50 89 PHE A O 1
ATOM 712 N N . ASP A 1 90 ? -3.522 -5.338 -7.432 1.00 88.06 90 ASP A N 1
ATOM 713 C CA . ASP A 1 90 ? -4.641 -4.936 -6.566 1.00 88.06 90 ASP A CA 1
ATOM 714 C C . ASP A 1 90 ? -4.630 -5.672 -5.211 1.00 88.06 90 ASP A C 1
ATOM 716 O O . ASP A 1 90 ? -5.642 -5.727 -4.525 1.00 88.06 90 ASP A O 1
ATOM 720 N N . LEU A 1 91 ? -3.532 -6.359 -4.866 1.00 89.69 91 LEU A N 1
ATOM 721 C CA . LEU A 1 91 ? -3.397 -6.972 -3.544 1.00 89.69 91 LEU A CA 1
ATOM 722 C C . LEU A 1 91 ? -2.755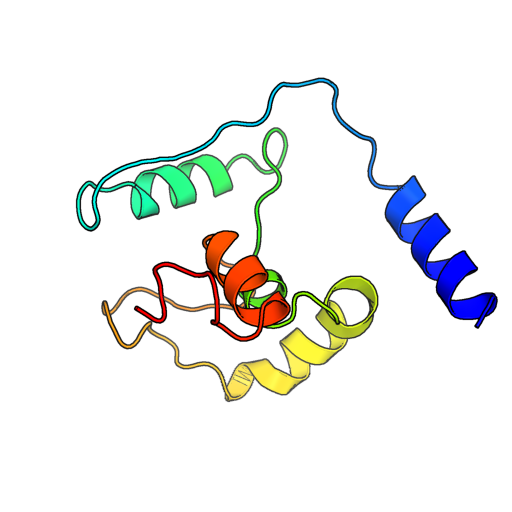 -5.987 -2.562 1.00 89.69 91 LEU A C 1
ATOM 724 O O . LEU A 1 91 ? -1.820 -5.277 -2.962 1.00 89.69 91 LEU A O 1
ATOM 728 N N . PRO A 1 92 ? -3.189 -6.011 -1.286 1.00 91.06 92 PRO A N 1
ATOM 729 C CA . PRO A 1 92 ? -2.655 -5.142 -0.249 1.00 91.06 92 PRO A CA 1
ATOM 730 C C . PRO A 1 92 ? -1.174 -5.439 -0.021 1.00 91.06 92 PRO A C 1
ATOM 732 O O . PRO A 1 92 ? -0.758 -6.600 0.061 1.00 91.06 92 PRO A O 1
ATOM 735 N N . GLN A 1 93 ? -0.385 -4.381 0.107 1.00 91.19 93 GLN A N 1
ATOM 736 C CA . GLN A 1 93 ? 1.064 -4.424 0.227 1.00 91.19 93 GLN A CA 1
ATOM 737 C C . GLN A 1 93 ? 1.543 -3.456 1.311 1.00 91.19 93 GLN A C 1
ATOM 739 O O . GLN A 1 93 ? 0.847 -2.523 1.684 1.00 91.19 93 GLN A O 1
ATOM 744 N N . GLU A 1 94 ? 2.729 -3.705 1.858 1.00 88.88 94 GLU A N 1
ATOM 745 C CA . GLU A 1 94 ? 3.270 -2.913 2.962 1.00 88.88 94 GLU A CA 1
ATOM 746 C C . GLU A 1 94 ? 3.755 -1.528 2.470 1.00 88.88 94 GLU A C 1
ATOM 748 O O . GLU A 1 94 ? 4.628 -1.430 1.600 1.00 88.88 94 GLU A O 1
ATOM 753 N N . ASP A 1 95 ? 3.216 -0.445 3.043 1.00 88.12 95 ASP A N 1
ATOM 754 C CA . ASP A 1 95 ? 3.507 0.965 2.700 1.00 88.12 95 ASP A CA 1
ATOM 755 C C . ASP A 1 95 ? 4.997 1.337 2.813 1.00 88.12 95 ASP A C 1
ATOM 757 O O . ASP A 1 95 ? 5.517 2.226 2.126 1.00 88.12 95 ASP A O 1
ATOM 761 N N . GLU A 1 96 ? 5.714 0.637 3.684 1.00 87.75 96 GLU A N 1
ATOM 762 C CA . GLU A 1 96 ? 7.162 0.730 3.860 1.00 87.75 96 GLU A CA 1
ATOM 763 C C . GLU A 1 96 ? 7.951 0.467 2.571 1.00 87.75 96 GLU A C 1
ATOM 765 O O . GLU A 1 96 ? 9.007 1.074 2.381 1.00 87.75 96 GLU A O 1
ATOM 770 N N . LEU A 1 97 ? 7.440 -0.352 1.643 1.00 89.06 97 LEU A N 1
ATOM 771 C CA . LEU A 1 97 ? 8.072 -0.572 0.337 1.00 89.06 97 LEU A CA 1
ATOM 772 C C . LEU A 1 97 ? 7.992 0.674 -0.545 1.00 89.06 97 LEU A C 1
ATOM 774 O O . LEU A 1 97 ? 8.981 1.053 -1.178 1.00 89.06 97 LEU A O 1
ATOM 778 N N . ALA A 1 98 ? 6.847 1.355 -0.523 1.00 89.94 98 ALA A N 1
ATOM 779 C CA . ALA A 1 98 ? 6.647 2.624 -1.216 1.00 89.94 98 ALA A CA 1
ATOM 780 C C . ALA A 1 98 ? 7.636 3.677 -0.685 1.00 89.94 98 ALA A C 1
ATOM 782 O O . ALA A 1 98 ? 8.345 4.347 -1.443 1.00 89.94 98 ALA A O 1
ATOM 783 N N . THR A 1 99 ? 7.750 3.750 0.643 1.00 87.75 99 THR A N 1
ATOM 784 C CA . THR A 1 99 ? 8.689 4.641 1.337 1.00 87.75 99 THR A CA 1
ATOM 785 C C . THR A 1 99 ? 10.143 4.291 1.006 1.00 87.75 99 THR A C 1
ATOM 787 O O . THR A 1 99 ? 10.949 5.176 0.714 1.00 87.75 99 THR A O 1
ATOM 790 N N . CYS A 1 100 ? 10.480 3.000 0.973 1.00 89.75 100 CYS A N 1
ATOM 791 C CA . CYS A 1 100 ? 11.797 2.502 0.587 1.00 89.75 100 CYS A CA 1
ATOM 792 C C . CYS A 1 100 ? 12.190 2.966 -0.821 1.00 89.75 100 CYS A C 1
ATOM 794 O O . CYS A 1 100 ? 13.301 3.465 -1.013 1.00 89.75 100 CYS A O 1
ATOM 796 N N . LEU A 1 101 ? 11.283 2.842 -1.794 1.00 89.88 101 LEU A N 1
ATOM 797 C CA . LEU A 1 101 ? 11.531 3.250 -3.177 1.00 89.88 101 LEU A CA 1
ATOM 798 C C . LEU A 1 101 ? 11.700 4.764 -3.315 1.00 89.88 101 LEU A C 1
ATOM 800 O O . LEU A 1 101 ? 12.650 5.203 -3.964 1.00 89.88 101 LEU A O 1
ATOM 804 N N . ILE A 1 102 ? 10.847 5.565 -2.665 1.00 89.62 102 ILE A N 1
ATOM 805 C CA . ILE A 1 102 ? 10.967 7.034 -2.686 1.00 89.62 102 ILE A CA 1
ATOM 806 C C . ILE A 1 102 ? 12.321 7.482 -2.121 1.00 89.62 102 ILE A C 1
ATOM 808 O O . ILE A 1 102 ? 12.960 8.382 -2.667 1.00 89.62 102 ILE A O 1
ATOM 812 N N . LEU A 1 103 ? 12.785 6.845 -1.044 1.00 88.12 103 LEU A N 1
ATOM 813 C CA . LEU A 1 103 ? 14.046 7.188 -0.381 1.00 88.12 103 LEU A CA 1
ATOM 814 C C . LEU A 1 103 ? 15.281 6.547 -1.041 1.00 88.12 103 LEU A C 1
ATOM 816 O O . LEU A 1 103 ? 16.397 6.676 -0.526 1.00 88.12 103 LEU A O 1
ATOM 820 N N . GLY A 1 104 ? 15.107 5.846 -2.167 1.00 85.31 104 GLY A N 1
ATOM 821 C CA . GLY A 1 104 ? 16.187 5.156 -2.872 1.00 85.31 104 GLY A CA 1
ATOM 822 C C . GLY A 1 104 ? 16.870 4.081 -2.022 1.00 85.31 104 GLY A C 1
ATOM 823 O O . GLY A 1 104 ? 18.077 3.885 -2.139 1.00 85.31 104 GLY A O 1
ATOM 824 N N . GLY A 1 105 ? 16.128 3.451 -1.108 1.00 82.94 105 GLY A N 1
ATOM 825 C CA . GLY A 1 105 ? 16.602 2.376 -0.236 1.00 82.94 105 GLY A CA 1
ATOM 826 C C . GLY A 1 105 ? 17.517 2.800 0.915 1.00 82.94 105 GLY A C 1
ATOM 827 O O . GLY A 1 105 ? 17.830 1.978 1.764 1.00 82.94 105 GLY A O 1
ATOM 828 N N . LYS A 1 106 ? 17.928 4.069 1.009 1.00 79.31 106 LYS A N 1
ATOM 829 C CA . LYS A 1 106 ? 18.990 4.498 1.943 1.00 79.31 106 LYS A CA 1
ATOM 830 C C . LYS A 1 106 ? 18.632 4.411 3.428 1.00 79.31 106 LYS A C 1
ATOM 832 O O . LYS A 1 106 ? 19.530 4.342 4.259 1.00 79.31 106 LYS A O 1
ATOM 837 N N . TYR A 1 107 ? 17.345 4.470 3.751 1.00 79.50 107 TYR A N 1
ATOM 838 C CA . TYR A 1 107 ? 16.851 4.567 5.129 1.00 79.50 107 TYR A CA 1
ATOM 839 C C . TYR A 1 107 ? 15.778 3.522 5.444 1.00 79.50 107 TYR A C 1
ATOM 841 O O . TYR A 1 107 ? 15.030 3.675 6.405 1.00 79.50 107 TYR A O 1
ATOM 849 N N . SER A 1 108 ? 15.675 2.483 4.616 1.00 78.75 108 SER A N 1
ATOM 850 C CA . SER A 1 108 ? 14.676 1.434 4.785 1.00 78.75 108 SER A CA 1
ATOM 851 C C . SER A 1 108 ? 15.294 0.185 5.412 1.00 78.75 108 SER A C 1
ATOM 853 O O . SER A 1 108 ? 16.369 -0.230 4.972 1.00 78.75 108 SER A O 1
ATOM 855 N N . PRO A 1 109 ? 14.605 -0.475 6.361 1.00 72.44 109 PRO A N 1
ATOM 856 C CA . PRO A 1 109 ? 15.032 -1.767 6.893 1.00 72.44 109 PRO A CA 1
ATOM 857 C C . PRO A 1 109 ? 15.039 -2.886 5.835 1.00 72.44 109 PRO A C 1
ATOM 859 O O . PRO A 1 109 ? 15.619 -3.935 6.078 1.00 72.44 109 PRO A O 1
ATOM 862 N N . TYR A 1 110 ? 14.448 -2.669 4.653 1.00 72.31 110 TYR A N 1
ATOM 863 C CA . TYR A 1 110 ? 14.493 -3.621 3.531 1.00 72.31 110 TYR A CA 1
ATOM 864 C C . TYR A 1 110 ? 15.852 -3.729 2.841 1.00 72.31 110 TYR A C 1
ATOM 866 O O . TYR A 1 110 ? 16.100 -4.704 2.138 1.00 72.31 110 TYR A O 1
ATOM 874 N N . MET A 1 111 ? 16.694 -2.707 2.976 1.00 69.81 111 MET A N 1
ATOM 875 C CA . MET A 1 111 ? 17.934 -2.559 2.206 1.00 69.81 111 MET A CA 1
ATOM 876 C C . MET A 1 111 ? 19.177 -2.571 3.108 1.00 69.81 111 MET A C 1
ATOM 878 O O . MET A 1 111 ? 20.249 -2.157 2.665 1.00 69.81 111 MET A O 1
ATOM 882 N N . SER A 1 112 ? 19.017 -3.001 4.368 1.00 58.41 112 SER A N 1
ATOM 883 C CA . SER A 1 112 ? 20.093 -3.129 5.361 1.00 58.41 112 SER A CA 1
ATOM 884 C C . SER A 1 112 ? 21.098 -4.217 5.013 1.00 58.41 112 SER A C 1
ATOM 886 O O . SER A 1 112 ? 20.634 -5.307 4.605 1.00 58.41 112 SER A O 1
#

pLDDT: mean 82.39, std 9.23, range [58.25, 93.0]

Secondary structure (DSSP, 8-state):
-HHHHHHHHHHHHHS----SPPPP----TTSSHHHHHHHHTT-TTT----BHHHHH-TTTHHHHHHHHHHHHTTTS-SB-SSSS-B--TTSB--HHHHHHHHTTTTT-GGG-

Organism: NCBI:txid94617